Protein AF-A0A1F8TNT9-F1 (afdb_monomer_lite)

Sequence (72 aa):
MLFVLRALDAAGAIDDTRAQPSIAWLLSRQDERGRWGGRAPYSDRMPSKVDASKWVTLQAITLLKHAFPGAD

pLDDT: mean 88.97, std 9.85, range [54.66, 96.56]

Secondary structure (DSSP, 8-state):
-HHHHHHHHHTT-TT-GGGHHHHHHHHTT--TTS------TTGGG-SS---HHHHHHHHHHHHHHHH-TT--

Foldseek 3Di:
DLVVCVVCVVVVNNQPPVCVVVLVVLCVQQDPVRWHQADDVCCVVDPDNDRRRVVRSVSNVVSVCSNPVPPD

Structure (mmCIF, N/CA/C/O backbone):
data_AF-A0A1F8TNT9-F1
#
_entry.id   AF-A0A1F8TNT9-F1
#
loop_
_atom_site.group_PDB
_atom_site.id
_atom_site.type_symbol
_atom_site.label_atom_id
_atom_site.label_alt_id
_atom_site.label_comp_id
_atom_site.label_asym_id
_atom_site.label_entity_id
_atom_site.label_seq_id
_atom_site.pdbx_PDB_ins_code
_atom_site.Cartn_x
_atom_site.Cartn_y
_atom_site.Cartn_z
_atom_site.occupancy
_atom_site.B_iso_or_equiv
_atom_site.auth_seq_id
_atom_site.auth_comp_id
_atom_site.auth_asym_id
_atom_site.auth_atom_id
_atom_site.pdbx_PDB_model_num
ATOM 1 N N . MET A 1 1 ? -0.319 4.240 -6.514 1.00 84.75 1 MET A N 1
ATOM 2 C CA . MET A 1 1 ? -1.022 4.063 -5.228 1.00 84.75 1 MET A CA 1
ATOM 3 C C . MET A 1 1 ? -0.081 3.770 -4.063 1.00 84.75 1 MET A C 1
ATOM 5 O O . MET A 1 1 ? -0.136 4.515 -3.101 1.00 84.75 1 MET A O 1
ATOM 9 N N . LEU A 1 2 ? 0.819 2.773 -4.142 1.00 91.81 2 LEU A N 1
ATOM 10 C CA . LEU A 1 2 ? 1.721 2.420 -3.023 1.00 91.81 2 LEU A CA 1
ATOM 11 C C . LEU A 1 2 ? 2.489 3.618 -2.429 1.00 91.81 2 LEU A C 1
ATOM 13 O O . LEU A 1 2 ? 2.596 3.728 -1.217 1.00 91.81 2 LEU A O 1
ATOM 17 N N . PHE A 1 3 ? 2.973 4.543 -3.264 1.00 93.19 3 PHE A N 1
ATOM 18 C CA . PHE A 1 3 ? 3.612 5.777 -2.788 1.00 93.19 3 PHE A CA 1
ATOM 19 C C . PHE A 1 3 ? 2.708 6.613 -1.863 1.00 93.19 3 PHE A C 1
ATOM 21 O O . PHE A 1 3 ? 3.162 7.063 -0.820 1.00 93.19 3 PHE A O 1
ATOM 28 N N . VAL A 1 4 ? 1.432 6.785 -2.220 1.00 94.38 4 VAL A N 1
ATOM 29 C CA . VAL A 1 4 ? 0.467 7.575 -1.435 1.00 94.38 4 VAL A CA 1
ATOM 30 C C . VAL A 1 4 ? 0.190 6.899 -0.097 1.00 94.38 4 VAL A C 1
ATOM 32 O O . VAL A 1 4 ? 0.239 7.554 0.935 1.00 94.38 4 VAL A O 1
ATOM 35 N N . LEU A 1 5 ? -0.018 5.581 -0.105 1.00 96.38 5 LEU A N 1
ATOM 36 C CA . LEU A 1 5 ? -0.191 4.804 1.123 1.00 96.38 5 LEU A CA 1
ATOM 37 C C . LEU A 1 5 ? 1.025 4.943 2.050 1.00 96.38 5 LEU A C 1
ATOM 39 O O . LEU A 1 5 ? 0.860 5.162 3.241 1.00 96.38 5 LEU A O 1
ATOM 43 N N . ARG A 1 6 ? 2.246 4.910 1.505 1.00 96.31 6 ARG A N 1
ATOM 44 C CA . ARG A 1 6 ? 3.469 5.129 2.293 1.00 96.31 6 ARG A CA 1
ATOM 45 C C . ARG A 1 6 ? 3.590 6.541 2.856 1.00 96.31 6 ARG A C 1
ATOM 47 O O . ARG A 1 6 ? 4.154 6.711 3.927 1.00 96.31 6 ARG A O 1
ATOM 54 N N . ALA A 1 7 ? 3.101 7.547 2.136 1.00 96.50 7 ALA A N 1
ATOM 55 C CA . ALA A 1 7 ? 3.062 8.911 2.650 1.00 96.50 7 ALA A CA 1
ATOM 56 C C . ALA A 1 7 ? 2.059 9.042 3.809 1.00 96.50 7 ALA A C 1
ATOM 58 O O . ALA A 1 7 ? 2.359 9.717 4.787 1.00 96.50 7 ALA A O 1
ATOM 59 N N . LEU A 1 8 ? 0.909 8.362 3.725 1.00 96.38 8 LEU A N 1
ATOM 60 C CA . LEU A 1 8 ? -0.066 8.290 4.819 1.00 96.38 8 LEU A CA 1
ATOM 61 C C . LEU A 1 8 ? 0.501 7.559 6.040 1.00 96.38 8 LEU A C 1
ATOM 63 O O . LEU A 1 8 ? 0.367 8.058 7.150 1.00 96.38 8 LEU A O 1
ATOM 67 N N . ASP A 1 9 ? 1.183 6.432 5.831 1.00 96.56 9 ASP A N 1
ATOM 68 C CA . ASP A 1 9 ? 1.895 5.691 6.880 1.00 96.56 9 ASP A CA 1
ATOM 69 C C . ASP A 1 9 ? 2.951 6.561 7.576 1.00 96.56 9 ASP A C 1
ATOM 71 O O . ASP A 1 9 ? 2.928 6.722 8.792 1.00 96.56 9 ASP A O 1
ATOM 75 N N . ALA A 1 10 ? 3.796 7.248 6.803 1.00 95.94 10 ALA A N 1
ATOM 76 C CA . ALA A 1 10 ? 4.788 8.174 7.349 1.00 95.94 10 ALA A CA 1
ATOM 77 C C . ALA A 1 10 ? 4.168 9.366 8.107 1.00 95.94 10 ALA A C 1
ATOM 79 O O . ALA A 1 10 ? 4.814 9.931 8.987 1.00 95.94 10 ALA A O 1
ATOM 80 N N . ALA A 1 11 ? 2.933 9.752 7.774 1.00 96.44 11 ALA A N 1
ATOM 81 C CA . ALA A 1 11 ? 2.181 10.797 8.464 1.00 96.44 11 ALA A CA 1
ATOM 82 C C . ALA A 1 11 ? 1.366 10.279 9.668 1.00 96.44 11 ALA A C 1
ATOM 84 O O . ALA A 1 11 ? 0.6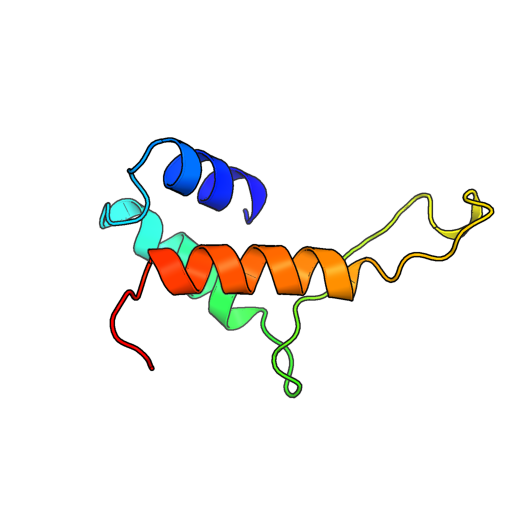69 11.070 10.300 1.00 96.44 11 ALA A O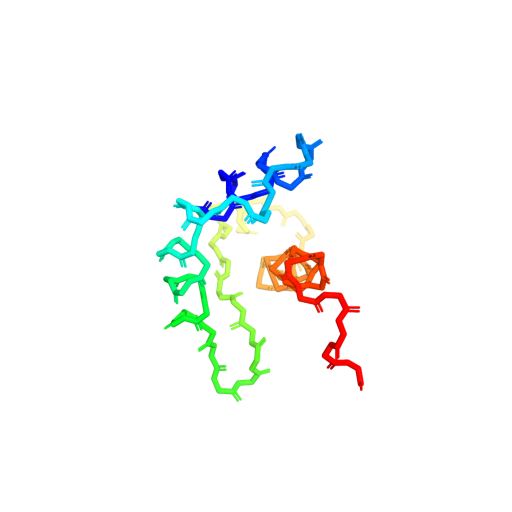 1
ATOM 85 N N . GLY A 1 12 ? 1.419 8.976 9.979 1.00 95.44 12 GLY A N 1
ATOM 86 C CA . GLY A 1 12 ? 0.632 8.359 11.053 1.00 95.44 12 GLY A CA 1
ATOM 87 C C . GLY A 1 12 ? -0.870 8.268 10.753 1.00 95.44 12 GLY A C 1
ATOM 88 O O . GLY A 1 12 ? -1.677 8.196 11.672 1.00 95.44 12 GLY A O 1
ATOM 89 N N . ALA A 1 13 ? -1.256 8.310 9.476 1.00 95.94 13 ALA A N 1
ATOM 90 C CA . ALA A 1 13 ? -2.646 8.367 9.020 1.00 95.94 13 ALA A CA 1
ATOM 91 C C . ALA A 1 13 ? -3.090 7.096 8.271 1.00 95.94 13 ALA A C 1
ATOM 93 O O . ALA A 1 13 ? -4.079 7.125 7.538 1.00 95.94 13 ALA A O 1
ATOM 94 N N . ILE A 1 14 ? -2.354 5.987 8.404 1.00 94.75 14 ILE A N 1
ATOM 95 C CA . ILE A 1 14 ? -2.667 4.737 7.693 1.00 94.75 14 ILE A CA 1
ATOM 96 C C . ILE A 1 14 ? -3.964 4.075 8.184 1.00 94.75 14 ILE A C 1
ATOM 98 O O . ILE A 1 14 ? -4.644 3.419 7.398 1.00 94.75 14 ILE A O 1
ATOM 102 N N . ASP A 1 15 ? -4.345 4.334 9.437 1.00 91.56 15 ASP A N 1
ATOM 103 C CA . ASP A 1 15 ? -5.565 3.811 10.065 1.00 91.56 15 ASP A CA 1
ATOM 104 C C . ASP A 1 15 ? -6.836 4.584 9.668 1.00 91.56 15 ASP A C 1
ATOM 106 O O . ASP A 1 15 ? -7.949 4.200 10.035 1.00 91.56 15 ASP A O 1
ATOM 110 N N . ASP A 1 16 ? -6.706 5.675 8.902 1.00 93.94 16 ASP A N 1
ATOM 111 C CA . ASP A 1 16 ? -7.853 6.423 8.391 1.00 93.94 16 ASP A CA 1
ATOM 112 C C . ASP A 1 16 ? -8.707 5.520 7.484 1.00 93.94 16 ASP A C 1
ATOM 114 O O . ASP A 1 16 ? -8.219 4.894 6.539 1.00 93.94 16 ASP A O 1
ATOM 118 N N . THR A 1 17 ? -10.018 5.472 7.728 1.00 94.12 17 THR A N 1
ATOM 119 C CA . THR A 1 17 ? -10.948 4.619 6.970 1.00 94.12 17 THR A CA 1
ATOM 120 C C . THR A 1 17 ? -10.946 4.925 5.472 1.00 94.12 17 THR A C 1
ATOM 122 O O . THR A 1 17 ? -11.227 4.047 4.655 1.00 94.12 17 THR A O 1
ATOM 125 N N . ARG A 1 18 ? -10.556 6.141 5.076 1.00 93.25 18 ARG A N 1
ATOM 126 C CA . ARG A 1 18 ? -10.407 6.547 3.672 1.00 93.25 18 ARG A CA 1
ATOM 127 C C . ARG A 1 18 ? -9.223 5.870 2.978 1.00 93.25 18 ARG A C 1
ATOM 129 O O . ARG A 1 18 ? -9.209 5.810 1.749 1.00 93.25 18 ARG A O 1
ATOM 136 N N . ALA A 1 19 ? -8.255 5.330 3.721 1.00 94.56 19 ALA A N 1
ATOM 137 C CA . ALA A 1 19 ? -7.155 4.544 3.166 1.00 94.56 19 ALA A CA 1
ATOM 138 C C . ALA A 1 19 ? -7.592 3.120 2.772 1.00 94.56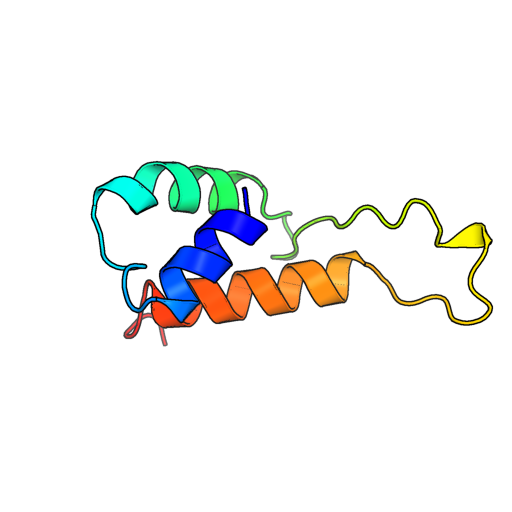 19 ALA A C 1
ATOM 140 O O . ALA A 1 19 ? -6.986 2.522 1.878 1.00 94.56 19 ALA A O 1
ATOM 141 N N . GLN A 1 20 ? -8.676 2.596 3.360 1.00 93.50 20 GLN A N 1
ATOM 142 C CA . GLN A 1 20 ? -9.113 1.202 3.195 1.00 93.50 20 GLN A CA 1
ATOM 143 C C . GLN A 1 20 ? -9.348 0.776 1.737 1.00 93.50 20 GLN A C 1
ATOM 145 O O . GLN A 1 20 ? -8.833 -0.273 1.351 1.00 93.50 20 GLN A O 1
ATOM 150 N N . PRO A 1 21 ? -10.007 1.565 0.860 1.00 95.81 21 PRO A N 1
ATOM 151 C CA . PRO A 1 21 ? -10.146 1.189 -0.549 1.00 95.81 21 PRO A CA 1
ATOM 152 C C . PRO A 1 21 ? -8.798 1.063 -1.272 1.00 95.81 21 PRO A C 1
ATOM 154 O O . PRO A 1 21 ? -8.624 0.215 -2.146 1.00 95.81 21 PRO A O 1
ATOM 157 N N . SER A 1 22 ? -7.820 1.889 -0.893 1.00 96.12 22 SER A N 1
ATOM 158 C CA . SER A 1 22 ? -6.475 1.856 -1.474 1.00 96.12 22 SER A CA 1
ATOM 159 C C . SER A 1 22 ? -5.655 0.679 -0.942 1.00 96.12 22 SER A C 1
ATOM 161 O O . SER A 1 22 ? -4.886 0.090 -1.702 1.00 96.12 22 SER A O 1
ATOM 163 N N . ILE A 1 23 ? -5.843 0.306 0.328 1.00 96.00 23 ILE A N 1
ATOM 164 C CA . ILE A 1 23 ? -5.266 -0.905 0.930 1.00 96.00 23 ILE A CA 1
ATOM 165 C C . ILE A 1 23 ? -5.867 -2.156 0.274 1.00 96.00 23 ILE A C 1
ATOM 167 O O . ILE A 1 23 ? -5.121 -3.034 -0.152 1.00 96.00 23 ILE A O 1
ATOM 171 N N . ALA A 1 24 ? -7.188 -2.209 0.094 1.00 96.00 24 ALA A N 1
ATOM 172 C CA . ALA A 1 24 ? -7.863 -3.299 -0.608 1.00 96.00 24 ALA A CA 1
ATOM 173 C C . ALA A 1 24 ? -7.369 -3.434 -2.058 1.00 96.00 24 ALA A C 1
ATOM 175 O O . ALA A 1 24 ? -7.055 -4.535 -2.510 1.00 96.00 24 ALA A O 1
ATOM 176 N N . TRP A 1 25 ? -7.214 -2.309 -2.768 1.00 95.94 25 TRP A N 1
ATOM 177 C CA . TRP A 1 25 ? -6.598 -2.295 -4.095 1.00 95.94 25 TRP A CA 1
ATOM 178 C C . TRP A 1 25 ? -5.153 -2.799 -4.066 1.00 95.94 25 TRP A C 1
ATOM 180 O O . TRP A 1 25 ? -4.737 -3.508 -4.974 1.00 95.94 25 TRP A O 1
ATOM 190 N N . LEU A 1 26 ? -4.363 -2.451 -3.045 1.00 96.06 26 LEU A N 1
ATOM 191 C CA . LEU A 1 26 ? -2.998 -2.956 -2.919 1.00 96.06 26 LEU A CA 1
ATOM 192 C C . LEU A 1 26 ? -3.005 -4.479 -2.745 1.00 96.06 26 LEU A C 1
ATOM 194 O O . LEU A 1 26 ? -2.308 -5.167 -3.487 1.00 96.06 26 LEU A O 1
ATOM 198 N N . LEU A 1 27 ? -3.813 -5.007 -1.824 1.00 96.19 27 LEU A N 1
ATOM 199 C CA . LEU A 1 27 ? -3.938 -6.445 -1.564 1.00 96.19 27 LEU A CA 1
ATOM 200 C C . LEU A 1 27 ? -4.386 -7.222 -2.809 1.00 96.19 27 LEU A C 1
ATOM 202 O O . LEU A 1 27 ? -3.810 -8.260 -3.118 1.00 96.19 27 LEU A O 1
ATOM 206 N N . SER A 1 28 ? -5.315 -6.680 -3.602 1.00 96.50 28 SER A N 1
ATOM 207 C CA . SER A 1 28 ? -5.792 -7.331 -4.832 1.00 96.50 28 SER A CA 1
ATOM 208 C C . SER A 1 28 ? -4.731 -7.451 -5.939 1.00 96.50 28 SER A C 1
ATOM 210 O O . SER A 1 28 ? -5.005 -8.006 -7.003 1.00 96.50 28 SER A O 1
ATOM 212 N N . ARG A 1 29 ? -3.547 -6.855 -5.758 1.00 95.50 29 ARG A N 1
ATOM 213 C CA . ARG A 1 29 ? -2.420 -6.907 -6.705 1.00 95.50 29 ARG A CA 1
ATOM 214 C C . ARG A 1 29 ? -1.314 -7.863 -6.264 1.00 95.50 29 ARG A C 1
ATOM 216 O O . ARG A 1 29 ? -0.322 -7.971 -6.986 1.00 95.50 29 ARG A O 1
ATOM 223 N N . GLN A 1 30 ? -1.464 -8.505 -5.108 1.00 96.50 30 GLN A N 1
ATOM 224 C CA . GLN A 1 30 ? -0.540 -9.526 -4.639 1.00 96.50 30 GLN A CA 1
ATOM 225 C C . GLN A 1 30 ? -0.613 -10.757 -5.558 1.00 96.50 30 GLN A C 1
ATOM 227 O O . GLN A 1 30 ? -1.702 -11.191 -5.929 1.00 96.50 30 GLN A O 1
ATOM 232 N N . ASP A 1 31 ? 0.540 -11.291 -5.961 1.00 95.38 31 ASP A N 1
ATOM 233 C CA . ASP A 1 31 ? 0.620 -12.543 -6.718 1.00 95.38 31 ASP A CA 1
ATOM 234 C C . ASP A 1 31 ? 0.438 -13.771 -5.803 1.00 95.38 31 ASP A C 1
ATOM 236 O O . ASP A 1 31 ? 0.477 -13.671 -4.577 1.00 95.38 31 ASP A O 1
ATOM 240 N N . GLU A 1 32 ? 0.287 -14.957 -6.398 1.00 95.00 32 GLU A N 1
ATOM 241 C CA . GLU A 1 32 ? 0.137 -16.233 -5.673 1.00 95.00 32 GLU A CA 1
ATOM 242 C C . GLU A 1 32 ? 1.318 -16.558 -4.740 1.00 95.00 32 GLU A C 1
ATOM 244 O O . GLU A 1 32 ? 1.199 -17.378 -3.833 1.00 95.00 32 GLU A O 1
ATOM 249 N N . ARG A 1 33 ? 2.477 -15.923 -4.951 1.00 92.19 33 ARG A N 1
ATOM 250 C CA . ARG A 1 33 ? 3.685 -16.084 -4.129 1.00 92.19 33 ARG A CA 1
ATOM 251 C C . ARG A 1 33 ? 3.781 -15.019 -3.037 1.00 92.19 33 ARG A C 1
ATOM 253 O O . ARG A 1 33 ? 4.816 -14.924 -2.378 1.00 92.19 33 ARG A O 1
ATOM 260 N N . GLY A 1 34 ? 2.747 -14.200 -2.869 1.00 93.69 34 GLY A N 1
ATOM 261 C CA . GLY A 1 34 ? 2.691 -13.145 -1.871 1.00 93.69 34 GLY A CA 1
ATOM 262 C C . GLY A 1 34 ? 3.456 -11.871 -2.244 1.00 93.69 34 GLY A C 1
ATOM 263 O O . GLY A 1 34 ? 3.744 -11.064 -1.360 1.00 93.69 34 GLY A O 1
ATOM 264 N N . ARG A 1 35 ? 3.825 -11.675 -3.516 1.00 94.00 35 ARG A N 1
ATOM 265 C CA . ARG A 1 35 ? 4.682 -10.567 -3.970 1.00 94.00 35 ARG A CA 1
ATOM 266 C C . ARG A 1 35 ? 3.911 -9.535 -4.775 1.00 94.00 35 ARG A C 1
ATOM 268 O O . ARG A 1 35 ? 2.891 -9.821 -5.391 1.00 94.00 35 ARG A O 1
ATOM 275 N N . TRP A 1 36 ? 4.473 -8.334 -4.842 1.00 95.00 36 TRP A N 1
ATOM 276 C CA . TRP A 1 36 ? 3.987 -7.267 -5.708 1.00 95.00 36 TRP A CA 1
ATOM 277 C C . TRP A 1 36 ? 4.984 -7.004 -6.827 1.00 95.00 36 TRP A C 1
ATOM 279 O O . TRP A 1 36 ? 6.174 -6.788 -6.586 1.00 95.00 36 TRP A O 1
ATOM 289 N N . GLY A 1 37 ? 4.485 -6.997 -8.062 1.00 90.19 37 GLY A N 1
ATOM 290 C CA . GLY A 1 37 ? 5.292 -6.667 -9.229 1.00 90.19 37 GLY A CA 1
ATOM 291 C C . GLY A 1 37 ? 5.784 -5.220 -9.176 1.00 90.19 37 GLY A C 1
ATOM 292 O O . GLY A 1 37 ? 5.004 -4.291 -8.957 1.00 90.19 37 GLY A O 1
ATOM 293 N N . GLY A 1 38 ? 7.081 -5.026 -9.407 1.00 79.94 38 GLY A N 1
ATOM 294 C CA . GLY A 1 38 ? 7.682 -3.711 -9.600 1.00 79.94 38 GLY A CA 1
ATOM 295 C C . GLY A 1 38 ? 8.081 -3.499 -11.055 1.00 79.94 38 GLY A C 1
ATOM 296 O O . GLY A 1 38 ? 8.589 -4.412 -11.702 1.00 79.94 38 GLY A O 1
ATOM 297 N N . ARG A 1 39 ? 7.895 -2.283 -11.578 1.00 77.06 39 ARG A N 1
ATOM 298 C CA . ARG A 1 39 ? 8.450 -1.899 -12.881 1.00 77.06 39 ARG A CA 1
ATOM 299 C C . ARG A 1 39 ? 9.707 -1.067 -12.660 1.00 77.06 39 ARG A C 1
ATOM 301 O O . ARG A 1 39 ? 9.630 0.006 -12.071 1.00 77.06 39 ARG A O 1
ATOM 308 N N . ALA A 1 40 ? 10.843 -1.541 -13.165 1.00 73.38 40 ALA A N 1
ATOM 309 C CA . ALA A 1 40 ? 12.088 -0.778 -13.229 1.00 73.38 40 ALA A CA 1
ATOM 310 C C . ALA A 1 40 ? 12.372 -0.395 -14.691 1.00 73.38 40 ALA A C 1
ATOM 312 O O . ALA A 1 40 ? 13.034 -1.154 -15.400 1.00 73.38 40 ALA A O 1
ATOM 313 N N . PRO A 1 41 ? 11.875 0.763 -15.170 1.00 73.75 41 PRO A N 1
ATOM 314 C CA . PRO A 1 41 ? 12.036 1.184 -16.567 1.00 73.75 41 PRO A CA 1
ATOM 315 C C . PRO A 1 41 ? 13.497 1.423 -16.980 1.00 73.75 41 PRO A C 1
ATOM 317 O O . PRO A 1 41 ? 13.789 1.488 -18.167 1.00 73.75 41 PRO A O 1
ATOM 320 N N . TYR A 1 42 ? 14.413 1.525 -16.014 1.00 74.38 42 TYR A N 1
ATOM 321 C CA . TYR A 1 42 ? 15.850 1.685 -16.243 1.00 74.38 42 TYR A CA 1
ATOM 322 C C . TYR A 1 42 ? 16.667 0.442 -15.868 1.00 74.38 42 TYR A C 1
ATOM 324 O O . TYR A 1 42 ? 17.886 0.533 -15.770 1.00 74.38 42 TYR A O 1
ATOM 332 N N . SER A 1 43 ? 16.020 -0.708 -15.650 1.00 74.81 43 SER A N 1
ATOM 333 C CA . SER A 1 43 ? 16.701 -1.954 -15.258 1.00 74.81 43 SER A CA 1
ATOM 334 C C . SER A 1 43 ? 17.805 -2.358 -16.239 1.00 74.81 43 SER A C 1
ATOM 336 O O . SER A 1 43 ? 18.885 -2.742 -15.803 1.00 74.81 43 SER A O 1
ATOM 338 N N . ASP A 1 44 ? 17.583 -2.168 -17.539 1.00 78.88 44 ASP A N 1
ATOM 339 C CA . ASP A 1 44 ? 18.572 -2.472 -18.583 1.00 78.88 44 ASP A CA 1
ATOM 340 C C . ASP A 1 44 ? 19.740 -1.475 -18.641 1.00 78.88 44 ASP A C 1
ATOM 342 O O . ASP A 1 44 ? 20.754 -1.739 -19.282 1.00 78.88 44 ASP A O 1
ATOM 346 N N . ARG A 1 45 ? 19.611 -0.318 -17.979 1.00 79.56 45 ARG A N 1
ATOM 347 C CA . ARG A 1 45 ? 20.634 0.740 -17.948 1.00 79.56 45 ARG A CA 1
ATOM 348 C C . ARG A 1 45 ? 21.461 0.739 -16.664 1.00 79.56 45 ARG A C 1
ATOM 350 O O . ARG A 1 45 ? 22.408 1.516 -16.569 1.00 79.56 45 ARG A O 1
ATOM 357 N N . MET A 1 46 ? 21.112 -0.084 -15.674 1.00 74.62 46 MET A N 1
ATOM 358 C CA . MET A 1 46 ? 21.842 -0.156 -14.409 1.00 74.62 46 MET A CA 1
ATOM 359 C C . MET A 1 46 ? 22.822 -1.339 -14.405 1.00 74.62 46 MET A C 1
ATOM 361 O O . MET A 1 46 ? 22.420 -2.462 -14.711 1.00 74.62 46 MET A O 1
ATOM 365 N N . PRO A 1 47 ? 24.093 -1.130 -14.007 1.00 71.56 47 PRO A N 1
ATOM 366 C CA . PRO A 1 47 ? 25.075 -2.213 -13.901 1.00 71.56 47 PRO A CA 1
ATOM 367 C C . PRO A 1 47 ? 24.700 -3.250 -12.827 1.00 71.56 47 PRO A C 1
ATOM 369 O O . PRO A 1 47 ? 25.114 -4.404 -12.912 1.00 71.56 47 PRO A O 1
ATOM 372 N N . SER A 1 48 ? 23.880 -2.871 -11.842 1.00 71.31 48 SER A N 1
ATOM 373 C CA . SER A 1 48 ? 23.304 -3.766 -10.838 1.00 71.31 48 SER A CA 1
ATOM 374 C C . SER A 1 48 ? 21.828 -4.065 -11.131 1.00 71.31 48 SER A C 1
A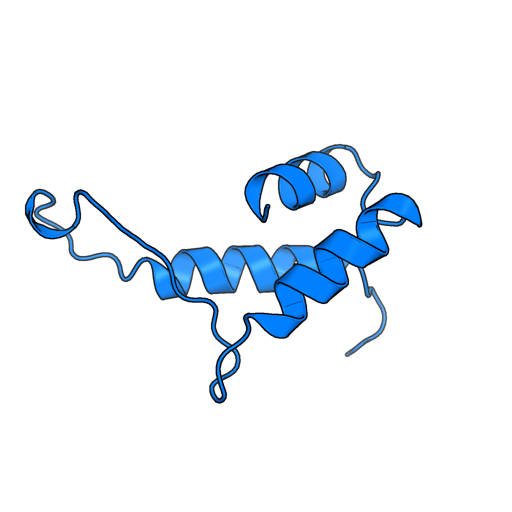TOM 376 O O . SER A 1 48 ? 20.978 -3.175 -11.169 1.00 71.31 48 SER A O 1
ATOM 378 N N . LYS A 1 49 ? 21.499 -5.353 -11.294 1.00 71.00 49 LYS A N 1
ATOM 379 C CA . LYS A 1 49 ? 20.124 -5.825 -11.518 1.00 71.00 49 LYS A CA 1
ATOM 380 C C . LYS A 1 49 ? 19.414 -6.057 -10.186 1.00 71.00 49 LYS A C 1
ATOM 382 O O . LYS A 1 49 ? 19.361 -7.177 -9.681 1.00 71.00 49 LYS A O 1
ATOM 387 N N . VAL A 1 50 ? 18.881 -4.991 -9.597 1.00 73.31 50 VAL A N 1
ATOM 388 C CA . VAL A 1 50 ? 17.986 -5.117 -8.439 1.00 73.31 50 VAL A CA 1
ATOM 389 C C . VAL A 1 50 ? 16.597 -5.514 -8.934 1.00 73.31 50 VAL A C 1
ATOM 391 O O . VAL A 1 50 ? 15.986 -4.801 -9.728 1.00 73.31 50 VAL A O 1
ATOM 394 N N . ASP A 1 51 ? 16.087 -6.650 -8.457 1.00 82.25 51 ASP A N 1
ATOM 395 C CA . ASP A 1 51 ? 14.709 -7.065 -8.723 1.00 82.25 51 ASP A CA 1
ATOM 396 C C . ASP A 1 51 ? 13.742 -6.081 -8.052 1.00 82.25 51 ASP A C 1
ATOM 398 O O . ASP A 1 51 ? 13.586 -6.063 -6.826 1.00 82.25 51 ASP A O 1
ATOM 402 N N . ALA A 1 52 ? 13.087 -5.259 -8.872 1.00 83.62 52 ALA A N 1
ATOM 403 C CA . ALA A 1 52 ? 12.130 -4.254 -8.427 1.00 83.62 52 ALA A CA 1
ATOM 404 C C . ALA A 1 52 ? 10.995 -4.861 -7.595 1.00 83.62 52 ALA A C 1
ATOM 406 O O . ALA A 1 52 ? 10.505 -4.221 -6.665 1.00 83.62 52 ALA A O 1
ATOM 407 N N . SER A 1 53 ? 10.609 -6.106 -7.883 1.00 87.88 53 SER A N 1
ATOM 408 C CA . SER A 1 53 ? 9.541 -6.794 -7.162 1.00 87.88 53 SER A CA 1
ATOM 409 C C . SER A 1 53 ? 9.924 -7.040 -5.705 1.00 87.88 53 SER A C 1
ATOM 411 O O . SER A 1 53 ? 9.065 -6.951 -4.834 1.00 87.88 53 SER A O 1
ATOM 413 N N . LYS A 1 54 ? 11.211 -7.268 -5.395 1.00 90.00 54 LYS A N 1
ATOM 414 C CA . LYS A 1 54 ? 11.675 -7.417 -4.003 1.00 90.00 54 LYS A CA 1
ATOM 415 C C . LYS A 1 54 ? 11.473 -6.135 -3.209 1.00 90.00 54 LYS A C 1
ATOM 417 O O . LYS A 1 54 ? 10.946 -6.177 -2.102 1.00 90.00 54 LYS A O 1
ATOM 422 N N . TRP A 1 55 ? 11.861 -4.998 -3.782 1.00 90.00 55 TRP A N 1
ATOM 423 C CA . TRP A 1 55 ? 11.722 -3.714 -3.103 1.00 90.00 55 TRP A CA 1
ATOM 424 C C . TRP A 1 55 ? 10.254 -3.323 -2.934 1.00 90.00 55 TRP A C 1
ATOM 426 O O . TRP A 1 55 ? 9.850 -2.928 -1.846 1.00 90.00 55 TRP A O 1
ATOM 436 N N . VAL A 1 56 ? 9.432 -3.493 -3.974 1.00 92.81 56 VAL A N 1
ATOM 437 C CA . VAL A 1 56 ? 7.988 -3.221 -3.886 1.00 92.81 56 VAL A CA 1
ATOM 438 C C . VAL A 1 56 ? 7.320 -4.137 -2.860 1.00 92.81 56 VAL A C 1
ATOM 440 O O . VAL A 1 56 ? 6.519 -3.659 -2.062 1.00 92.81 56 VAL A O 1
ATOM 443 N N . THR A 1 57 ? 7.693 -5.417 -2.823 1.00 95.38 57 THR A N 1
ATOM 444 C CA . THR A 1 57 ? 7.166 -6.375 -1.841 1.00 95.38 57 THR A CA 1
ATOM 445 C C . THR A 1 57 ? 7.549 -5.985 -0.418 1.00 95.38 57 THR A C 1
ATOM 447 O O . THR A 1 57 ? 6.680 -5.943 0.443 1.00 95.38 57 THR A O 1
ATOM 450 N N . LEU A 1 58 ? 8.812 -5.624 -0.169 1.00 95.12 58 LEU A N 1
A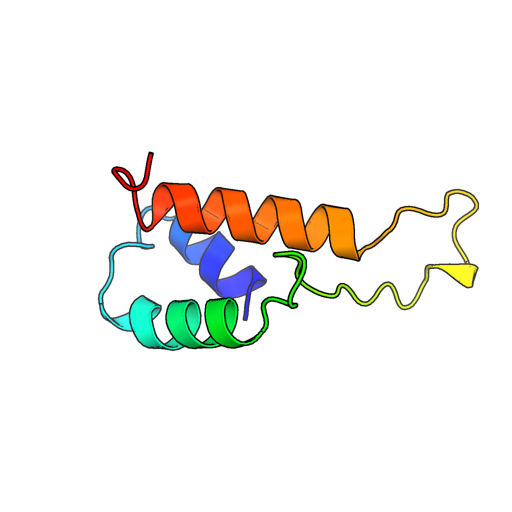TOM 451 C CA . LEU A 1 58 ? 9.247 -5.150 1.147 1.00 95.12 58 LEU A CA 1
ATOM 452 C C . LEU A 1 58 ? 8.414 -3.947 1.603 1.00 95.12 58 LEU A C 1
ATOM 454 O O . LEU A 1 58 ? 7.890 -3.940 2.708 1.00 95.12 58 LEU A O 1
ATOM 458 N N . GLN A 1 59 ? 8.247 -2.960 0.724 1.00 94.69 59 GLN A N 1
ATOM 459 C CA . GLN A 1 59 ? 7.485 -1.752 1.028 1.00 94.69 59 GLN A CA 1
ATOM 460 C C . GLN A 1 59 ? 6.001 -2.030 1.289 1.00 94.69 59 GLN A C 1
ATOM 462 O O . GLN A 1 59 ? 5.421 -1.435 2.193 1.00 94.69 59 GLN A O 1
ATOM 467 N N . ALA A 1 60 ? 5.389 -2.929 0.515 1.00 96.25 60 ALA A N 1
ATOM 468 C CA . ALA A 1 60 ? 4.004 -3.332 0.726 1.00 96.25 60 ALA A CA 1
ATOM 469 C C . ALA A 1 60 ? 3.831 -4.052 2.070 1.00 96.25 60 ALA A C 1
ATOM 471 O O . ALA A 1 60 ? 2.932 -3.705 2.825 1.00 96.25 60 ALA A O 1
ATOM 472 N N . ILE A 1 61 ? 4.715 -4.996 2.405 1.00 96.38 61 ILE A N 1
ATOM 473 C CA . ILE A 1 61 ? 4.627 -5.749 3.662 1.00 96.38 61 ILE A CA 1
ATOM 474 C C . ILE A 1 61 ? 4.872 -4.841 4.870 1.00 96.38 61 ILE A C 1
ATOM 476 O O . ILE A 1 61 ? 4.134 -4.941 5.843 1.00 96.38 61 ILE A O 1
ATOM 480 N N . THR A 1 62 ? 5.858 -3.938 4.822 1.00 95.50 62 THR A N 1
ATOM 481 C CA . THR A 1 62 ? 6.086 -2.965 5.905 1.00 95.50 62 THR A CA 1
ATOM 482 C C . THR A 1 62 ? 4.832 -2.136 6.169 1.00 95.50 62 THR A C 1
ATOM 484 O O . THR A 1 62 ? 4.390 -2.046 7.308 1.00 95.50 62 THR A O 1
ATOM 487 N N . LEU A 1 63 ? 4.221 -1.601 5.110 1.00 95.75 63 LEU A N 1
ATOM 488 C CA . LEU A 1 63 ? 2.992 -0.825 5.227 1.00 95.75 63 LEU A CA 1
ATOM 489 C C . LEU A 1 63 ? 1.828 -1.655 5.789 1.00 95.75 63 LEU A C 1
ATOM 491 O O . LEU A 1 63 ? 1.096 -1.186 6.654 1.00 95.75 63 LEU A O 1
ATOM 495 N N . LEU A 1 64 ? 1.658 -2.893 5.318 1.00 95.19 64 LEU A N 1
ATOM 496 C CA . LEU A 1 64 ? 0.588 -3.775 5.788 1.00 95.19 64 LEU A CA 1
ATOM 497 C C . LEU A 1 64 ? 0.765 -4.165 7.260 1.00 95.19 64 LEU A C 1
ATOM 499 O O . LEU A 1 64 ? -0.228 -4.266 7.968 1.00 95.19 64 LEU A O 1
ATOM 503 N N . LYS A 1 65 ? 2.000 -4.320 7.750 1.00 94.69 65 LYS A N 1
ATOM 504 C CA . LYS A 1 65 ? 2.256 -4.556 9.179 1.00 94.69 65 LYS A CA 1
ATOM 505 C C . LYS A 1 65 ? 1.804 -3.392 10.055 1.00 94.69 65 LYS A C 1
ATOM 507 O O . LYS A 1 65 ? 1.262 -3.623 11.127 1.00 94.69 65 LYS A O 1
ATOM 512 N N . HIS A 1 66 ? 2.007 -2.157 9.604 1.00 94.31 66 HIS A N 1
ATOM 513 C CA . HIS A 1 66 ? 1.531 -0.984 10.336 1.00 94.31 66 HIS A CA 1
ATOM 514 C C . HIS A 1 66 ? 0.007 -0.854 10.275 1.00 94.31 66 HIS A C 1
ATOM 516 O O . HIS A 1 66 ? -0.611 -0.564 11.288 1.00 94.31 66 HIS A O 1
ATOM 522 N N . ALA A 1 67 ? -0.596 -1.134 9.115 1.00 93.25 67 ALA A N 1
ATOM 523 C CA . ALA A 1 67 ? -2.048 -1.096 8.942 1.00 93.25 67 ALA A CA 1
ATOM 524 C C . ALA A 1 67 ? -2.793 -2.220 9.697 1.00 93.25 67 ALA A C 1
ATOM 526 O O . ALA A 1 67 ? -3.997 -2.112 9.923 1.00 93.25 67 ALA A O 1
ATOM 527 N N . PHE A 1 68 ? -2.102 -3.310 10.058 1.00 91.62 68 PHE A N 1
ATOM 528 C CA . PHE A 1 68 ? -2.667 -4.477 10.746 1.00 91.62 68 PHE A CA 1
ATOM 529 C C . PHE A 1 68 ? -1.745 -4.973 11.882 1.00 91.62 68 PHE A C 1
ATOM 531 O O . PHE A 1 68 ? -1.163 -6.055 11.774 1.00 91.62 68 PHE A O 1
ATOM 538 N N . PRO A 1 69 ? -1.623 -4.234 12.999 1.00 78.94 69 PRO A N 1
ATOM 539 C CA . PRO A 1 69 ? -0.627 -4.484 14.051 1.00 78.94 69 PRO A CA 1
ATOM 540 C C . PRO A 1 69 ? -0.885 -5.721 14.945 1.00 78.94 69 PRO A C 1
ATOM 542 O O . PRO A 1 69 ? -0.351 -5.805 16.046 1.00 78.94 69 PRO A O 1
ATOM 545 N N . GLY A 1 70 ? -1.697 -6.688 14.505 1.00 71.12 70 GLY A N 1
ATOM 546 C CA . GLY A 1 70 ? -2.039 -7.896 15.272 1.00 71.12 70 GLY A CA 1
ATOM 547 C C . GLY A 1 70 ? -2.232 -9.160 14.432 1.00 71.12 70 GLY A C 1
ATOM 548 O O . GLY A 1 70 ? -2.911 -10.077 14.879 1.00 71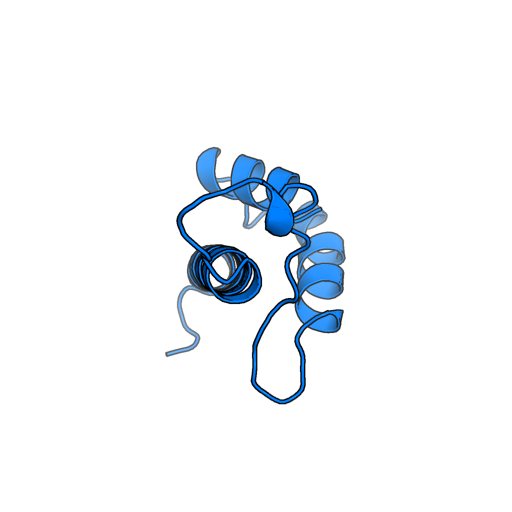.12 70 GLY A O 1
ATOM 549 N N . ALA A 1 71 ? -1.699 -9.194 13.208 1.00 60.94 71 ALA A N 1
ATOM 550 C CA . ALA A 1 71 ? -1.827 -10.323 12.280 1.00 60.94 71 ALA A CA 1
ATOM 551 C C . ALA A 1 71 ? -0.668 -11.345 12.373 1.00 60.94 71 ALA A C 1
ATOM 553 O O . ALA A 1 71 ? -0.393 -12.035 11.389 1.00 60.94 71 ALA A O 1
ATOM 554 N N . ASP A 1 72 ? 0.008 -11.409 13.523 1.00 54.66 72 ASP A N 1
ATOM 555 C CA . ASP A 1 72 ? 1.147 -12.302 13.786 1.00 54.66 72 ASP A CA 1
ATOM 556 C C . ASP A 1 72 ? 0.710 -13.692 14.283 1.00 54.66 72 ASP A C 1
ATOM 558 O O . ASP A 1 72 ? -0.250 -13.770 15.088 1.00 54.66 72 ASP A O 1
#

Radius of gyration: 13.5 Å; chains: 1; bounding box: 36×27×34 Å